Protein AF-A0A1Z8UE46-F1 (afdb_monomer)

Radius of gyration: 21.64 Å; Cα contacts (8 Å, |Δi|>4): 227; chains: 1; bounding box: 57×53×64 Å

pLDDT: mean 81.09, std 15.65, range [42.06, 96.75]

Secondary structure (DSSP, 8-state):
-----TTSGGGGS--------PPPGGGGBTPEEEE--SSS-EEEEEEE---TT---EEEEEEEEETTEEEEEEEEEE-EEEETTEEEEEE--TTS--EEEEEEEPTTS-EEEEETTEEE-EEE-

Sequence (124 aa):
MNKLPMNIIFFLLSICCYAGDRPTIKSLVGKRIWIEDAFAGQSFTLLKVGSNGNEEFKVLWKRHGSGVPEIRTQKFKVRLDSKYQYRFILDHPEEKKGEFMVSIFNGDKIKVYLNGVRIYADGN

Structure (mmCIF, N/CA/C/O backbone):
data_AF-A0A1Z8UE46-F1
#
_entry.id   AF-A0A1Z8UE46-F1
#
loop_
_atom_site.group_PDB
_atom_site.id
_atom_site.type_symbol
_atom_site.label_atom_id
_atom_site.label_alt_id
_atom_site.label_comp_id
_atom_site.label_asym_id
_atom_site.label_entity_id
_atom_site.label_seq_id
_atom_site.pdbx_PDB_ins_code
_atom_site.Cartn_x
_atom_site.Cartn_y
_atom_site.Cartn_z
_atom_site.occupancy
_atom_site.B_iso_or_equiv
_atom_site.auth_seq_id
_atom_site.auth_comp_id
_atom_site.auth_asym_id
_atom_site.auth_atom_id
_atom_site.pdbx_PDB_model_num
ATOM 1 N N . MET A 1 1 ? -35.318 -33.641 48.299 1.00 42.06 1 MET A N 1
ATOM 2 C CA . MET A 1 1 ? -35.328 -33.135 46.906 1.00 42.06 1 MET A CA 1
ATOM 3 C C . MET A 1 1 ? -34.672 -31.766 46.905 1.00 42.06 1 MET A C 1
ATOM 5 O O . MET A 1 1 ? -35.289 -30.795 47.329 1.00 42.06 1 MET A O 1
ATOM 9 N N . ASN A 1 2 ? -33.396 -31.713 46.53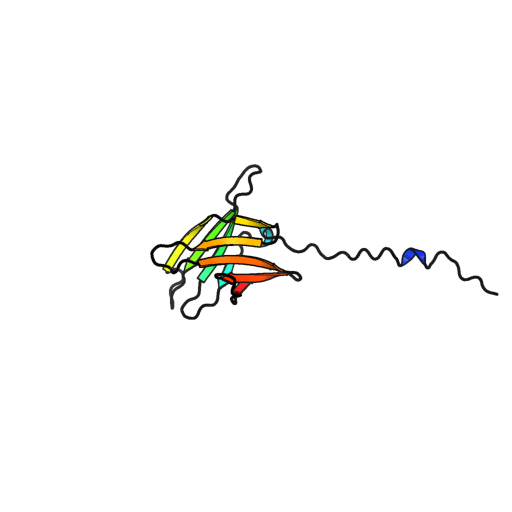0 1.00 45.56 2 ASN A N 1
ATOM 10 C CA . ASN A 1 2 ? -32.578 -30.507 46.636 1.00 45.56 2 ASN A CA 1
ATOM 11 C C . ASN A 1 2 ? -32.875 -29.613 45.429 1.00 45.56 2 ASN A C 1
ATOM 13 O O . ASN A 1 2 ? -32.550 -29.969 44.299 1.00 45.56 2 ASN A O 1
ATOM 17 N N . LYS A 1 3 ? -33.547 -28.481 45.661 1.00 54.25 3 LYS A N 1
ATOM 18 C CA . LYS A 1 3 ? -33.786 -27.470 44.628 1.00 54.25 3 LYS A CA 1
ATOM 19 C C . LYS A 1 3 ? -32.457 -26.762 44.356 1.00 54.25 3 LYS A C 1
ATOM 21 O O . LYS A 1 3 ? -31.985 -26.005 45.197 1.00 54.25 3 LYS A O 1
ATOM 26 N N . LEU A 1 4 ? -31.840 -27.050 43.212 1.00 57.16 4 LEU A N 1
ATOM 27 C CA . LEU A 1 4 ? -30.700 -26.281 42.710 1.00 57.16 4 LEU A CA 1
ATOM 28 C C . LEU A 1 4 ? -31.119 -24.805 42.568 1.00 57.16 4 LEU A C 1
ATOM 30 O O . LEU A 1 4 ? -32.190 -24.538 42.015 1.00 57.16 4 LEU A O 1
ATOM 34 N N . PRO A 1 5 ? -30.328 -23.841 43.068 1.00 55.16 5 PRO A N 1
ATOM 35 C CA . PRO A 1 5 ? -30.692 -22.436 42.994 1.00 55.16 5 PRO A CA 1
ATOM 36 C C . PRO A 1 5 ? -30.640 -21.955 41.539 1.00 55.16 5 PRO A C 1
ATOM 38 O O . PRO A 1 5 ? -29.582 -21.886 40.914 1.00 55.16 5 PRO A O 1
ATOM 41 N N . MET A 1 6 ? -31.809 -21.565 41.032 1.00 52.97 6 MET A N 1
ATOM 42 C CA . MET A 1 6 ? -32.100 -21.033 39.691 1.00 52.97 6 MET A CA 1
ATOM 43 C C . MET A 1 6 ? -31.361 -19.719 39.343 1.00 52.97 6 MET A C 1
ATOM 45 O O . MET A 1 6 ? -31.596 -19.139 38.290 1.00 52.97 6 MET A O 1
ATOM 49 N N . ASN A 1 7 ? -30.443 -19.258 40.197 1.00 52.19 7 ASN A N 1
ATOM 50 C CA . ASN A 1 7 ? -29.687 -18.014 40.026 1.00 52.19 7 ASN A CA 1
ATOM 51 C C . ASN A 1 7 ? -28.306 -18.201 39.379 1.00 52.19 7 ASN A C 1
ATOM 53 O O . ASN A 1 7 ? -27.677 -17.214 39.015 1.00 52.19 7 ASN A O 1
ATOM 57 N N . ILE A 1 8 ? -27.824 -19.436 39.203 1.00 53.56 8 ILE A N 1
ATOM 58 C CA . ILE A 1 8 ? -26.493 -19.683 38.611 1.00 53.56 8 ILE A CA 1
ATOM 59 C C . ILE A 1 8 ? -26.544 -19.741 37.072 1.00 53.56 8 ILE A C 1
ATOM 61 O O . ILE A 1 8 ? -25.546 -19.484 36.407 1.00 53.56 8 ILE A O 1
ATOM 65 N N . ILE A 1 9 ? -27.713 -20.003 36.479 1.00 52.28 9 ILE A N 1
ATOM 66 C CA . ILE A 1 9 ? -27.837 -20.211 35.025 1.00 52.28 9 ILE A CA 1
ATOM 67 C C . ILE A 1 9 ? -27.811 -18.885 34.238 1.00 52.28 9 ILE A C 1
ATOM 69 O O . ILE A 1 9 ? -27.398 -18.869 33.083 1.00 52.28 9 ILE A O 1
ATOM 73 N N . PHE A 1 10 ? -28.157 -17.753 34.860 1.00 50.78 10 PHE A N 1
ATOM 74 C CA . PHE A 1 10 ? -28.178 -16.455 34.169 1.00 50.78 10 PHE A CA 1
ATOM 75 C C . PHE A 1 10 ? -26.827 -15.724 34.120 1.00 50.78 10 PHE A C 1
ATOM 77 O O . PHE A 1 10 ? -26.684 -14.779 33.350 1.00 50.78 10 PHE A O 1
ATOM 84 N N . PHE A 1 11 ? -25.817 -16.166 34.877 1.00 49.38 11 PHE A N 1
ATOM 85 C CA . PHE A 1 11 ? -24.502 -15.507 34.901 1.00 49.38 11 PHE A CA 1
ATOM 86 C C . PHE A 1 11 ? -23.562 -15.954 33.765 1.00 49.38 11 PHE A C 1
ATOM 88 O O . PHE A 1 11 ? -22.512 -15.355 33.556 1.00 49.38 11 PHE A O 1
ATOM 95 N N . LEU A 1 12 ? -23.935 -16.995 33.010 1.00 50.00 12 LEU A N 1
ATOM 96 C CA . LEU A 1 12 ? -23.103 -17.589 31.953 1.00 50.00 12 LEU A CA 1
ATOM 97 C C . LEU A 1 12 ? -23.413 -17.072 30.536 1.00 50.00 12 LEU A C 1
ATOM 99 O O . LEU A 1 12 ? -22.681 -17.390 29.603 1.00 50.00 12 LEU A O 1
ATOM 103 N N . LEU A 1 13 ? -24.460 -16.260 30.353 1.00 48.28 13 LEU A N 1
ATOM 104 C CA . LEU A 1 13 ? -24.901 -15.785 29.030 1.00 48.28 13 LEU A CA 1
ATOM 105 C C . LEU A 1 13 ? -24.357 -14.406 28.627 1.00 48.28 13 LEU A C 1
ATOM 107 O O . LEU A 1 13 ? -24.576 -13.975 27.499 1.00 48.28 13 LEU A O 1
ATOM 111 N N . SER A 1 14 ? -23.610 -13.730 29.500 1.00 48.69 14 SER A N 1
ATOM 112 C CA . SER A 1 14 ? -22.969 -12.445 29.198 1.00 48.69 14 SER A CA 1
ATOM 113 C C . SER A 1 14 ? -21.464 -12.578 28.981 1.00 48.69 14 SER A C 1
ATOM 115 O O . SER A 1 14 ? -20.708 -11.656 29.295 1.00 48.69 14 SER A O 1
ATOM 117 N N . ILE A 1 15 ? -21.004 -13.709 28.434 1.00 53.34 15 ILE A N 1
ATOM 118 C CA . ILE A 1 15 ? -19.720 -13.719 27.733 1.00 53.34 15 ILE A CA 1
ATOM 119 C C . ILE A 1 15 ? -19.951 -12.858 26.494 1.00 53.34 15 ILE A C 1
ATOM 121 O O . ILE A 1 15 ? -20.308 -13.343 25.423 1.00 53.34 15 ILE A O 1
ATOM 125 N N . CYS A 1 16 ? -19.819 -11.543 26.673 1.00 49.75 16 CYS A N 1
ATOM 126 C CA . CYS A 1 16 ? -19.557 -10.624 25.592 1.00 49.75 16 CYS A CA 1
ATOM 127 C C . CYS A 1 16 ? -18.366 -11.221 24.861 1.00 49.75 16 CYS A C 1
ATOM 129 O O . CYS A 1 16 ? -17.236 -11.164 25.349 1.00 49.75 16 CYS A O 1
ATOM 131 N N . CYS A 1 17 ? -18.636 -11.849 23.721 1.00 48.50 17 CYS A N 1
ATOM 132 C CA . CYS A 1 17 ? -17.646 -12.133 22.709 1.00 48.50 17 CYS A CA 1
ATOM 133 C C . CYS A 1 17 ? -17.081 -10.773 22.294 1.00 48.50 17 CYS A C 1
ATOM 135 O O . CYS A 1 17 ? -17.535 -10.169 21.325 1.00 48.50 17 CYS A O 1
ATOM 137 N N . TYR A 1 18 ? -16.145 -10.254 23.088 1.00 50.47 18 TYR A N 1
ATOM 138 C CA . TYR A 1 18 ? -15.308 -9.125 22.748 1.00 50.47 18 TYR A CA 1
ATOM 139 C C . TYR A 1 18 ? -14.448 -9.634 21.598 1.00 50.47 18 TYR A C 1
ATOM 141 O O . TYR A 1 18 ? -13.363 -10.182 21.784 1.00 50.47 18 TYR A O 1
ATOM 149 N N . ALA A 1 19 ? -14.998 -9.555 20.388 1.00 56.03 19 ALA A N 1
ATOM 150 C CA . ALA A 1 19 ? -14.204 -9.605 19.184 1.00 56.03 19 ALA A CA 1
ATOM 151 C C . ALA A 1 19 ? -13.232 -8.436 19.330 1.00 56.03 19 ALA A C 1
ATOM 153 O O . ALA A 1 19 ? -13.651 -7.287 19.209 1.00 56.03 19 ALA A O 1
ATOM 154 N N . GLY A 1 20 ? -11.988 -8.732 19.720 1.00 61.94 20 GLY A N 1
ATOM 155 C CA . GLY A 1 20 ? -10.962 -7.716 19.924 1.00 61.94 20 GLY A CA 1
ATOM 156 C C . GLY A 1 20 ? -10.966 -6.745 18.749 1.00 61.94 20 GLY A C 1
ATOM 157 O O . GLY A 1 20 ? -11.124 -7.174 17.600 1.00 61.94 20 GLY A O 1
ATOM 158 N N . ASP A 1 21 ? -10.883 -5.448 19.046 1.00 70.69 21 ASP A N 1
ATOM 159 C CA . ASP A 1 21 ? -11.032 -4.397 18.043 1.00 70.69 21 ASP A CA 1
ATOM 160 C C . ASP A 1 21 ? -10.067 -4.636 16.878 1.00 70.69 21 ASP A C 1
ATOM 162 O O . ASP A 1 21 ? -8.854 -4.467 17.000 1.00 70.69 21 ASP A O 1
ATOM 166 N N . ARG A 1 22 ? -10.610 -5.048 15.725 1.00 77.44 22 ARG A N 1
ATOM 167 C CA . ARG A 1 22 ? -9.816 -5.257 14.511 1.00 77.44 22 ARG A CA 1
ATOM 168 C C . ARG A 1 22 ? -9.162 -3.931 14.120 1.00 77.44 22 ARG A C 1
ATOM 170 O O . ARG A 1 22 ? -9.894 -2.950 13.920 1.00 77.44 22 ARG A O 1
ATOM 177 N N . PRO A 1 23 ? -7.835 -3.893 13.912 1.00 86.25 23 PRO A N 1
ATOM 178 C CA . PRO A 1 23 ? -7.155 -2.684 13.498 1.00 86.25 23 PRO A CA 1
ATOM 179 C C . PRO A 1 23 ? -7.732 -2.168 12.183 1.00 86.25 23 PRO A C 1
ATOM 181 O O . PRO A 1 23 ? -8.061 -2.911 11.256 1.00 86.25 23 PRO A O 1
ATOM 184 N N . THR A 1 24 ? -7.879 -0.851 12.116 1.00 91.00 24 THR A N 1
ATOM 185 C CA . THR A 1 24 ? -8.320 -0.147 10.909 1.00 91.00 24 THR A CA 1
ATOM 186 C C . THR A 1 24 ? -7.113 0.275 10.086 1.00 91.00 24 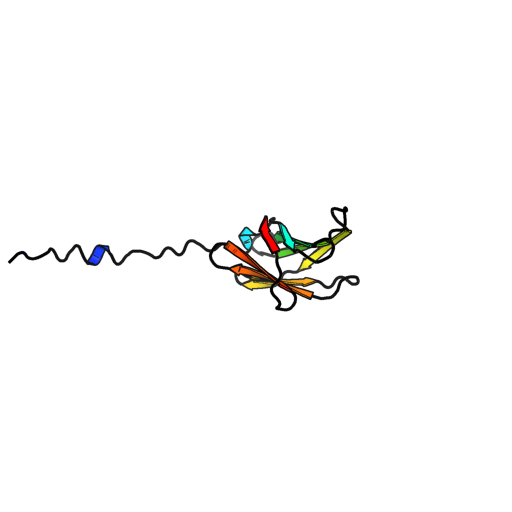THR A C 1
ATOM 188 O O . THR A 1 24 ? -5.980 0.256 10.569 1.00 91.00 24 THR A O 1
ATOM 191 N N . ILE A 1 25 ? -7.337 0.723 8.851 1.00 91.06 25 ILE A N 1
ATOM 192 C CA . ILE A 1 25 ? -6.266 1.235 7.975 1.00 91.06 25 ILE A CA 1
ATOM 193 C C . ILE A 1 25 ? -5.453 2.365 8.619 1.00 91.06 25 ILE A C 1
ATOM 195 O O . ILE A 1 25 ? -4.298 2.566 8.265 1.00 91.06 25 ILE A O 1
ATOM 199 N N . LYS A 1 26 ? -6.020 3.068 9.611 1.00 90.19 26 LYS A N 1
ATOM 200 C CA . LYS A 1 26 ? -5.316 4.108 10.372 1.00 90.19 26 LYS A CA 1
ATOM 201 C C . LYS A 1 26 ? -4.105 3.554 11.123 1.00 90.19 26 LYS A C 1
ATOM 203 O O . LYS A 1 26 ? -3.114 4.257 11.258 1.00 90.19 26 LYS A O 1
ATOM 208 N N . SER A 1 27 ? -4.157 2.291 11.545 1.00 89.56 27 SER A N 1
ATOM 209 C CA . SER A 1 27 ? -3.024 1.599 12.174 1.00 89.56 27 SER A CA 1
ATOM 210 C C . SER A 1 27 ? -1.854 1.337 11.215 1.00 89.56 27 SER A C 1
ATOM 212 O O . SER A 1 27 ? -0.753 1.042 11.671 1.00 89.56 27 SER A O 1
ATOM 214 N N . LEU A 1 28 ? -2.080 1.445 9.898 1.00 90.94 28 LEU A N 1
ATOM 215 C CA . LEU A 1 28 ? -1.052 1.297 8.864 1.00 90.94 28 LEU A CA 1
ATOM 216 C C . LEU A 1 28 ? -0.390 2.626 8.493 1.00 90.94 28 LEU A C 1
ATOM 218 O O . LEU A 1 28 ? 0.553 2.637 7.704 1.00 90.94 28 LEU A O 1
ATOM 222 N N . VAL A 1 29 ? -0.875 3.755 9.019 1.00 92.94 29 VAL A N 1
ATOM 223 C CA . VAL A 1 29 ? -0.290 5.064 8.717 1.00 92.94 29 VAL A CA 1
ATOM 224 C C . VAL A 1 29 ? 1.154 5.093 9.212 1.00 92.94 29 VAL A C 1
ATOM 226 O O . VAL A 1 29 ? 1.432 4.779 10.365 1.00 92.94 29 VAL A O 1
ATOM 229 N N . GLY A 1 30 ? 2.076 5.454 8.320 1.00 93.12 30 GLY A N 1
ATOM 230 C CA . GLY A 1 30 ? 3.513 5.473 8.592 1.00 93.12 30 GLY A CA 1
ATOM 231 C C . GLY A 1 30 ? 4.199 4.103 8.544 1.00 93.12 30 GLY A C 1
ATOM 232 O O . GLY A 1 30 ? 5.424 4.068 8.451 1.00 93.12 30 GLY A O 1
ATOM 233 N N . LYS A 1 31 ? 3.452 2.990 8.530 1.00 92.31 31 LYS A N 1
ATOM 234 C CA . LYS A 1 31 ? 4.026 1.645 8.385 1.00 92.31 31 LYS A CA 1
ATOM 235 C C . LYS A 1 31 ? 4.436 1.378 6.943 1.00 92.31 31 LYS A C 1
ATOM 237 O O . LYS A 1 31 ? 3.787 1.845 6.000 1.00 92.31 31 LYS A O 1
ATOM 242 N N . ARG A 1 32 ? 5.524 0.630 6.761 1.00 92.31 32 ARG A N 1
ATOM 243 C CA . ARG A 1 32 ? 6.019 0.263 5.434 1.00 92.31 32 ARG A CA 1
ATOM 244 C C . ARG A 1 32 ? 5.545 -1.142 5.105 1.00 92.31 32 ARG A C 1
ATOM 246 O O . ARG A 1 32 ? 5.884 -2.095 5.790 1.00 92.31 32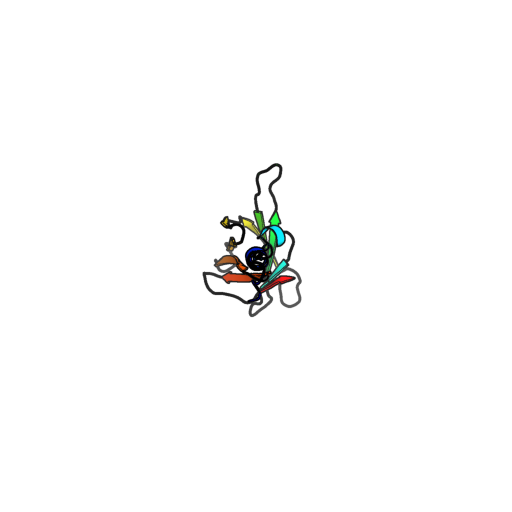 ARG A O 1
ATOM 253 N N . ILE A 1 33 ? 4.800 -1.257 4.016 1.00 91.19 33 ILE A N 1
ATOM 254 C CA . ILE A 1 33 ? 4.395 -2.546 3.468 1.00 91.19 33 ILE A CA 1
ATOM 255 C C . ILE A 1 33 ? 5.348 -2.857 2.321 1.00 91.19 33 ILE A C 1
ATOM 257 O O . ILE A 1 33 ? 5.412 -2.106 1.345 1.00 91.19 33 ILE A O 1
ATOM 261 N N . TRP A 1 34 ? 6.120 -3.928 2.474 1.00 90.50 34 TRP A N 1
ATOM 262 C CA . TRP A 1 34 ? 7.026 -4.442 1.460 1.00 90.50 34 TRP A CA 1
ATOM 263 C C . TRP A 1 34 ? 6.288 -5.435 0.576 1.00 90.50 34 TRP A C 1
ATOM 265 O O . TRP A 1 34 ? 5.570 -6.295 1.070 1.00 90.50 34 TRP A O 1
ATOM 275 N N . ILE A 1 35 ? 6.460 -5.321 -0.731 1.00 87.94 35 ILE A N 1
ATOM 276 C CA . ILE A 1 35 ? 5.952 -6.267 -1.713 1.00 87.94 35 ILE A CA 1
ATOM 277 C C . ILE A 1 35 ? 7.147 -6.996 -2.291 1.00 87.94 35 ILE A C 1
ATOM 279 O O . ILE A 1 35 ? 8.037 -6.392 -2.900 1.00 87.94 35 ILE A O 1
ATOM 283 N N . GLU A 1 36 ? 7.130 -8.307 -2.114 1.00 77.88 36 GLU A N 1
ATOM 284 C CA . GLU A 1 36 ? 8.090 -9.187 -2.750 1.00 77.88 36 GLU A CA 1
ATOM 285 C C . GLU A 1 36 ? 7.712 -9.323 -4.225 1.00 77.88 36 GLU A C 1
ATOM 287 O O . GLU A 1 36 ? 6.631 -9.802 -4.577 1.00 77.88 36 GLU A O 1
ATOM 292 N N . ASP A 1 37 ? 8.600 -8.864 -5.101 1.00 74.06 37 ASP A N 1
ATOM 293 C CA . ASP A 1 37 ? 8.523 -9.123 -6.532 1.00 74.06 37 ASP A CA 1
ATOM 294 C C . ASP A 1 37 ? 9.827 -9.732 -7.036 1.00 74.06 37 ASP A C 1
ATOM 296 O O . ASP A 1 37 ? 10.844 -9.729 -6.347 1.00 74.06 37 ASP A O 1
ATOM 300 N N . ALA A 1 38 ? 9.780 -10.281 -8.248 1.00 66.88 38 ALA A N 1
ATOM 301 C CA . ALA A 1 38 ? 10.837 -11.118 -8.803 1.00 66.88 38 ALA A CA 1
ATOM 302 C C . ALA A 1 38 ? 12.182 -10.407 -9.066 1.00 66.88 38 ALA A C 1
ATOM 304 O O . ALA A 1 38 ? 13.100 -11.063 -9.549 1.00 66.88 38 ALA A O 1
ATOM 305 N N . PHE A 1 39 ? 12.316 -9.098 -8.816 1.00 65.81 39 PHE A N 1
ATOM 306 C CA . PHE A 1 39 ? 13.520 -8.355 -9.202 1.00 65.81 39 PHE A CA 1
ATOM 307 C C . PHE A 1 39 ? 14.182 -7.598 -8.052 1.00 65.81 39 PHE A C 1
ATOM 309 O O . PHE A 1 39 ? 15.330 -7.868 -7.719 1.00 65.81 39 PHE A O 1
ATOM 316 N N . ALA A 1 40 ? 13.489 -6.627 -7.461 1.00 69.06 40 ALA A N 1
ATOM 317 C CA . ALA A 1 40 ? 14.107 -5.724 -6.489 1.00 69.06 40 ALA A CA 1
ATOM 318 C C . ALA A 1 40 ? 13.162 -5.306 -5.359 1.00 69.06 40 ALA A C 1
ATOM 320 O O . ALA A 1 40 ? 13.588 -4.645 -4.415 1.00 69.06 40 ALA A O 1
ATOM 321 N N . GLY A 1 41 ? 11.895 -5.716 -5.435 1.00 84.81 41 GLY A N 1
ATOM 322 C CA . GLY A 1 41 ? 10.867 -5.338 -4.485 1.00 84.81 41 GLY A CA 1
ATOM 323 C C . GLY A 1 41 ? 10.330 -3.931 -4.726 1.00 84.81 41 GLY A C 1
ATOM 324 O O . GLY A 1 41 ? 10.902 -3.070 -5.409 1.00 84.81 41 GLY A O 1
ATOM 325 N N . GLN A 1 42 ? 9.171 -3.690 -4.149 1.00 89.62 42 GLN A N 1
ATOM 326 C CA . GLN A 1 42 ? 8.539 -2.382 -4.101 1.00 89.62 42 GLN A CA 1
ATOM 327 C C . GLN A 1 42 ? 7.942 -2.217 -2.715 1.00 89.62 42 GLN A C 1
ATOM 329 O O . GLN A 1 42 ? 7.578 -3.195 -2.068 1.00 89.62 42 GLN A O 1
ATOM 334 N N . SER A 1 43 ? 7.833 -0.989 -2.240 1.00 91.94 43 SER A N 1
ATOM 335 C CA . SER A 1 43 ? 7.171 -0.736 -0.971 1.00 91.94 43 SER A CA 1
ATOM 336 C C . SER A 1 43 ? 6.189 0.398 -1.088 1.00 91.94 43 SER A C 1
ATOM 338 O O . SER A 1 43 ? 6.270 1.244 -1.980 1.00 91.94 43 SER A O 1
ATOM 340 N N . PHE A 1 44 ? 5.241 0.418 -0.167 1.00 93.62 44 PHE A N 1
ATOM 341 C CA . PHE A 1 44 ? 4.407 1.580 0.012 1.00 93.62 44 PHE A CA 1
ATOM 342 C C . PHE A 1 44 ? 4.140 1.878 1.478 1.00 93.62 44 PHE A C 1
ATOM 344 O O . PHE A 1 44 ? 4.123 0.999 2.339 1.00 93.62 44 PHE A O 1
ATOM 351 N N . THR A 1 45 ? 3.901 3.154 1.743 1.00 95.25 45 THR A N 1
ATOM 352 C CA . THR A 1 45 ? 3.574 3.678 3.064 1.00 95.25 45 THR A CA 1
ATOM 353 C C . THR A 1 45 ? 2.325 4.534 2.955 1.00 95.25 45 THR A C 1
ATOM 355 O O . THR A 1 45 ? 2.259 5.454 2.134 1.00 95.25 45 THR A O 1
ATOM 358 N N . LEU A 1 46 ? 1.329 4.234 3.788 1.00 95.44 46 LEU A N 1
ATOM 359 C CA . LEU A 1 46 ? 0.126 5.048 3.897 1.00 95.44 46 LEU A CA 1
ATOM 360 C C . LEU A 1 46 ? 0.451 6.320 4.689 1.00 95.44 46 LEU A C 1
ATOM 362 O O . LEU A 1 46 ? 0.965 6.261 5.803 1.00 95.44 46 LEU A O 1
ATOM 366 N N . LEU A 1 47 ? 0.136 7.474 4.118 1.00 95.25 47 LEU A N 1
ATOM 367 C CA . LEU A 1 47 ? 0.351 8.790 4.704 1.00 95.25 47 LEU A CA 1
ATOM 368 C C . LEU A 1 47 ? -0.997 9.453 4.969 1.00 95.25 47 LEU A C 1
ATOM 370 O O . LEU A 1 47 ? -1.858 9.484 4.089 1.00 95.25 47 LEU A O 1
ATOM 374 N N . LYS A 1 48 ? -1.156 10.037 6.156 1.00 92.50 48 LYS A N 1
ATOM 375 C CA . LYS A 1 48 ? -2.248 10.968 6.450 1.00 92.50 48 LYS A CA 1
ATOM 376 C C . LYS A 1 48 ? -1.801 12.373 6.047 1.00 92.50 48 LYS A C 1
ATOM 378 O O . LYS A 1 48 ? -0.735 12.812 6.466 1.00 92.50 48 LYS A O 1
ATOM 383 N N . VAL A 1 49 ? -2.580 13.044 5.202 1.00 89.06 49 VAL A N 1
ATOM 384 C CA . VAL A 1 49 ? -2.223 14.344 4.600 1.00 89.06 49 VAL A CA 1
ATOM 385 C C . VAL A 1 49 ? -3.170 15.457 5.041 1.00 89.06 49 VAL A C 1
ATOM 387 O O . VAL A 1 49 ? -2.760 16.610 5.099 1.00 89.06 49 VAL A O 1
ATOM 390 N N . GLY A 1 50 ? -4.417 15.125 5.372 1.00 79.81 50 GLY A N 1
ATOM 391 C CA . GLY A 1 50 ? -5.399 16.121 5.784 1.00 79.81 50 GLY A CA 1
ATOM 392 C C . GLY A 1 50 ? -5.269 16.571 7.245 1.00 79.81 50 GLY A C 1
ATOM 393 O O . GLY A 1 50 ? -4.922 15.785 8.134 1.00 79.81 50 GLY A O 1
ATOM 394 N N . SER A 1 51 ? -5.600 17.842 7.473 1.00 72.62 51 SER A N 1
ATOM 395 C CA . SER A 1 51 ? -5.664 18.515 8.779 1.00 72.62 51 SER A CA 1
ATOM 396 C C . SER A 1 51 ? -7.119 18.875 9.110 1.00 72.62 51 SER A C 1
ATOM 398 O O . SER A 1 51 ? -7.945 19.005 8.210 1.00 72.62 51 SER A O 1
ATOM 400 N N . ASN A 1 52 ? -7.436 19.089 10.391 1.00 63.97 52 ASN A N 1
ATOM 401 C CA . ASN A 1 52 ? -8.708 19.686 10.838 1.00 63.97 52 ASN A CA 1
ATOM 402 C C . ASN A 1 52 ? -9.984 18.963 10.349 1.00 63.97 52 AS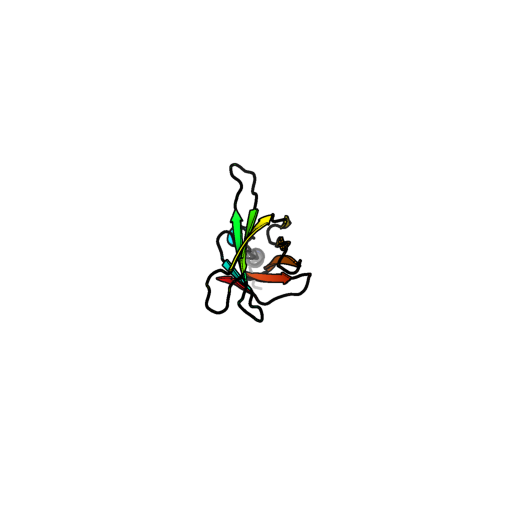N A C 1
ATOM 404 O O . ASN A 1 52 ? -10.874 19.571 9.765 1.00 63.97 52 ASN A O 1
ATOM 408 N N . GLY A 1 53 ? -10.085 17.654 10.601 1.00 65.38 53 GLY A N 1
ATOM 409 C CA . GLY A 1 53 ? -11.326 16.882 10.413 1.00 65.38 53 GLY A CA 1
ATOM 410 C C . GLY A 1 53 ? -11.527 16.259 9.027 1.00 65.38 53 GLY A C 1
ATOM 411 O O . GLY A 1 53 ? -12.261 15.281 8.922 1.00 65.38 53 GLY A O 1
ATOM 412 N N . ASN A 1 54 ? -10.816 16.722 7.993 1.00 73.75 54 ASN A N 1
ATOM 413 C CA . ASN A 1 54 ? -10.803 16.064 6.684 1.00 73.75 54 ASN A CA 1
ATOM 414 C C . ASN A 1 54 ? -9.666 15.040 6.617 1.00 73.75 54 ASN A C 1
ATOM 416 O O . ASN A 1 54 ? -8.501 15.391 6.444 1.00 73.75 54 ASN A O 1
ATOM 420 N N . GLU A 1 55 ? -9.987 13.756 6.772 1.00 80.19 55 GLU A N 1
ATOM 421 C CA . GLU A 1 55 ? -9.002 12.676 6.662 1.00 80.19 55 GLU A CA 1
ATOM 422 C C . GLU A 1 55 ? -8.698 12.351 5.195 1.00 80.19 55 GLU A C 1
ATOM 424 O O . GLU A 1 55 ? -9.299 11.466 4.594 1.00 80.19 55 GLU A O 1
ATOM 429 N N . GLU A 1 56 ? -7.732 13.062 4.614 1.00 90.56 56 GLU A N 1
ATOM 430 C CA . GLU A 1 56 ? -7.159 12.696 3.317 1.00 90.56 56 GLU A CA 1
ATOM 431 C C . GLU A 1 56 ? -5.954 11.768 3.509 1.00 90.56 56 GLU A C 1
ATOM 433 O O . GLU A 1 56 ? -5.069 12.038 4.331 1.00 90.56 56 GLU A O 1
ATOM 438 N N . PHE A 1 57 ? -5.896 10.699 2.714 1.00 93.25 57 PHE A N 1
ATOM 439 C CA . PHE A 1 57 ? -4.774 9.767 2.687 1.00 93.25 57 PHE A CA 1
ATOM 440 C C . PHE A 1 57 ? -4.084 9.765 1.322 1.00 93.25 57 PHE A C 1
ATOM 442 O O . PHE A 1 57 ? -4.720 9.879 0.272 1.00 93.25 57 PHE A O 1
ATOM 449 N N . LYS A 1 58 ? -2.764 9.584 1.341 1.00 96.12 58 LYS A N 1
ATOM 450 C CA . LYS A 1 58 ? -1.946 9.321 0.152 1.00 96.12 58 LYS A CA 1
ATOM 451 C C . LYS A 1 58 ? -1.077 8.101 0.395 1.00 96.12 58 LYS A C 1
ATOM 453 O O . LYS A 1 58 ? -0.762 7.778 1.534 1.00 96.12 58 LYS A O 1
ATOM 458 N N . VAL A 1 59 ? -0.664 7.443 -0.673 1.00 96.50 59 VAL A N 1
ATOM 459 C CA . VAL A 1 59 ? 0.337 6.380 -0.611 1.00 96.50 59 VAL A CA 1
ATOM 460 C C . VAL A 1 59 ? 1.640 6.919 -1.163 1.00 96.50 59 VAL A C 1
ATOM 462 O O . VAL A 1 59 ? 1.659 7.452 -2.266 1.00 96.50 59 VAL A O 1
ATOM 465 N N . LEU A 1 60 ? 2.720 6.785 -0.399 1.00 96.06 60 LEU A N 1
ATOM 466 C CA . LEU A 1 60 ? 4.078 6.917 -0.909 1.00 96.06 60 LEU A CA 1
ATOM 467 C C . LEU A 1 60 ? 4.521 5.545 -1.398 1.00 96.06 60 LEU A C 1
ATOM 469 O O . LEU A 1 60 ? 4.720 4.659 -0.576 1.00 96.06 60 LEU A O 1
ATOM 473 N N . TRP A 1 61 ? 4.649 5.372 -2.704 1.00 94.25 61 TRP A N 1
ATOM 474 C CA . TRP A 1 61 ? 5.174 4.157 -3.317 1.00 94.25 61 TRP A CA 1
ATOM 475 C C . TRP A 1 61 ? 6.641 4.357 -3.671 1.00 94.25 61 TRP A C 1
ATOM 477 O O . TRP A 1 61 ? 7.024 5.442 -4.118 1.00 94.25 61 TRP A O 1
ATOM 487 N N . LYS A 1 62 ? 7.438 3.307 -3.481 1.00 92.38 62 LYS A N 1
ATOM 488 C CA . LYS A 1 62 ? 8.857 3.271 -3.809 1.00 92.38 62 LYS A CA 1
ATOM 489 C C . LYS A 1 62 ? 9.198 2.018 -4.603 1.00 92.38 62 LYS A C 1
ATOM 491 O O . LYS A 1 62 ? 8.833 0.911 -4.203 1.00 92.38 62 LYS A O 1
ATOM 496 N N . ARG A 1 63 ? 9.955 2.193 -5.686 1.00 90.06 63 ARG A N 1
ATOM 497 C CA . ARG A 1 63 ? 10.617 1.100 -6.405 1.00 90.06 63 ARG A CA 1
ATOM 498 C C . ARG A 1 63 ? 12.036 0.967 -5.888 1.00 90.06 63 ARG A C 1
ATOM 500 O O . ARG A 1 63 ? 12.774 1.953 -5.844 1.00 90.06 63 ARG A O 1
ATOM 507 N N . HIS A 1 64 ? 12.419 -0.248 -5.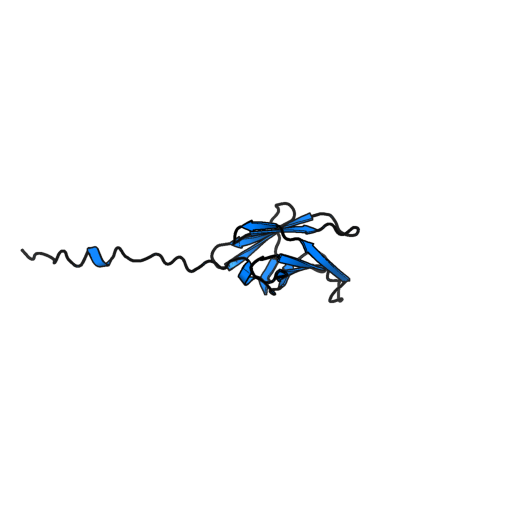538 1.00 89.00 64 HIS A N 1
ATOM 508 C CA . HIS A 1 64 ? 13.769 -0.559 -5.094 1.00 89.00 64 HIS A CA 1
ATOM 509 C C . HIS A 1 64 ? 14.572 -1.167 -6.243 1.00 89.00 64 HIS A C 1
ATOM 511 O O . HIS A 1 64 ? 14.007 -1.572 -7.260 1.00 89.00 64 HIS A O 1
ATOM 517 N N . GLY A 1 65 ? 15.895 -1.160 -6.102 1.00 81.50 65 GLY A N 1
ATOM 518 C CA . GLY A 1 65 ? 16.837 -1.699 -7.077 1.00 81.50 65 GLY A CA 1
ATOM 519 C C . GLY A 1 65 ? 17.702 -2.795 -6.492 1.00 81.50 65 GLY A C 1
ATOM 520 O O . GLY A 1 65 ? 17.878 -2.858 -5.278 1.00 81.50 65 GLY A O 1
ATOM 521 N N . SER A 1 66 ? 18.307 -3.613 -7.352 1.00 73.75 66 SER A N 1
ATOM 522 C CA . SER A 1 66 ? 19.349 -4.554 -6.931 1.00 73.75 66 SER A CA 1
ATOM 523 C C . SER A 1 66 ? 20.535 -3.779 -6.342 1.00 73.75 66 SER A C 1
ATOM 525 O O . SER A 1 66 ? 21.344 -3.221 -7.079 1.00 73.75 66 SER A O 1
ATOM 527 N N . GLY A 1 67 ? 20.605 -3.699 -5.010 1.00 71.75 67 GLY A N 1
ATOM 528 C CA . GLY A 1 67 ? 21.643 -2.968 -4.274 1.00 71.75 67 GLY A CA 1
ATOM 529 C C . GLY A 1 67 ? 21.410 -1.460 -4.110 1.00 71.75 67 GLY A C 1
ATOM 530 O O . GLY A 1 67 ? 22.256 -0.791 -3.523 1.00 71.75 67 GLY A O 1
ATOM 531 N N . VAL A 1 68 ? 20.278 -0.915 -4.580 1.00 74.31 68 VAL A N 1
ATOM 532 C CA . VAL A 1 68 ? 19.950 0.517 -4.446 1.00 74.31 68 VAL A CA 1
ATOM 533 C C . VAL A 1 68 ? 18.690 0.684 -3.595 1.00 74.31 68 VAL A C 1
ATOM 535 O O . VAL A 1 68 ? 17.648 0.112 -3.933 1.00 74.31 68 VAL A O 1
ATOM 538 N N . PRO A 1 69 ? 18.740 1.489 -2.515 1.00 74.69 69 PRO A N 1
ATOM 539 C CA . PRO A 1 69 ? 17.625 1.617 -1.583 1.00 74.69 69 PRO A CA 1
ATOM 540 C C . PRO A 1 69 ? 16.392 2.279 -2.201 1.00 74.69 69 PRO A C 1
ATOM 542 O O . PRO A 1 69 ? 15.297 2.072 -1.693 1.00 74.69 69 PRO A O 1
ATOM 545 N N . GLU A 1 70 ? 16.530 3.056 -3.275 1.00 84.94 70 GLU A N 1
ATOM 546 C CA . GLU A 1 70 ? 15.416 3.724 -3.945 1.00 84.94 70 GLU A CA 1
ATOM 547 C C . GLU A 1 70 ? 15.800 4.065 -5.388 1.00 84.94 70 GLU A C 1
ATOM 549 O O . GLU A 1 70 ? 16.727 4.836 -5.616 1.00 84.94 70 GLU A O 1
ATOM 554 N N . ILE A 1 71 ? 15.098 3.483 -6.361 1.00 85.88 71 ILE A N 1
ATOM 555 C CA . ILE A 1 71 ? 15.203 3.888 -7.771 1.00 85.88 71 ILE A CA 1
ATOM 556 C C . ILE A 1 71 ? 14.143 4.948 -8.074 1.00 85.88 71 ILE A C 1
ATOM 558 O O . ILE A 1 71 ? 14.394 5.879 -8.836 1.00 85.88 71 ILE A O 1
ATOM 562 N N . ARG A 1 72 ? 12.939 4.801 -7.501 1.00 88.31 72 ARG A N 1
ATOM 563 C CA . ARG A 1 72 ? 11.807 5.698 -7.767 1.00 88.31 72 ARG A CA 1
ATOM 564 C C . ARG A 1 72 ? 10.939 5.889 -6.550 1.00 88.31 72 ARG A C 1
ATOM 566 O O . ARG A 1 72 ? 10.763 4.957 -5.770 1.00 88.31 72 ARG A O 1
ATOM 573 N N . THR A 1 73 ? 10.312 7.057 -6.497 1.00 92.31 73 THR A N 1
ATOM 574 C CA . THR A 1 73 ? 9.303 7.401 -5.504 1.00 92.31 73 THR A CA 1
ATOM 575 C C . THR A 1 73 ? 8.194 8.226 -6.132 1.00 92.31 73 THR A C 1
ATOM 577 O O . THR A 1 73 ? 8.457 9.209 -6.820 1.00 92.31 73 THR A O 1
ATOM 580 N N . GLN A 1 74 ? 6.943 7.871 -5.843 1.00 93.69 74 GLN A N 1
ATOM 581 C CA . GLN A 1 74 ? 5.779 8.656 -6.248 1.00 93.69 74 GLN A CA 1
ATOM 582 C C . GLN A 1 74 ? 4.690 8.618 -5.175 1.00 93.69 74 GLN A C 1
ATOM 584 O O . GLN A 1 74 ? 4.547 7.649 -4.428 1.00 93.69 74 GLN A O 1
ATOM 589 N N . LYS A 1 75 ? 3.912 9.702 -5.091 1.00 95.50 75 LYS A N 1
ATOM 590 C CA . LYS A 1 75 ? 2.721 9.776 -4.244 1.00 95.50 75 LYS A CA 1
ATOM 591 C C . LYS A 1 75 ? 1.460 9.549 -5.069 1.00 95.50 75 LYS A C 1
ATOM 593 O O . LYS A 1 75 ? 1.245 10.243 -6.058 1.00 95.50 75 LYS A O 1
ATOM 598 N N . PHE A 1 76 ? 0.597 8.663 -4.593 1.00 94.88 76 PHE A N 1
ATOM 599 C CA . PHE A 1 76 ? -0.689 8.349 -5.208 1.00 94.88 76 PHE A CA 1
ATOM 600 C C . PHE A 1 76 ? -1.844 8.762 -4.303 1.00 94.88 76 PHE A C 1
ATOM 602 O O . PHE A 1 76 ? -1.758 8.671 -3.073 1.00 94.88 76 PHE A O 1
ATOM 609 N N . LYS A 1 77 ? -2.939 9.220 -4.918 1.00 94.06 77 LYS A N 1
ATOM 610 C CA . LYS A 1 77 ? -4.201 9.430 -4.204 1.00 94.06 77 LYS A CA 1
ATOM 611 C C . LYS A 1 77 ? -4.764 8.081 -3.776 1.00 94.06 77 LYS A C 1
ATOM 613 O O . LYS A 1 77 ? -4.699 7.108 -4.526 1.00 94.06 77 LYS A O 1
ATOM 618 N N . VAL A 1 78 ? -5.332 8.047 -2.579 1.00 95.12 78 VAL A N 1
ATOM 619 C CA . VAL A 1 78 ? -5.952 6.846 -2.026 1.00 95.12 78 VAL A CA 1
ATOM 620 C C . VAL A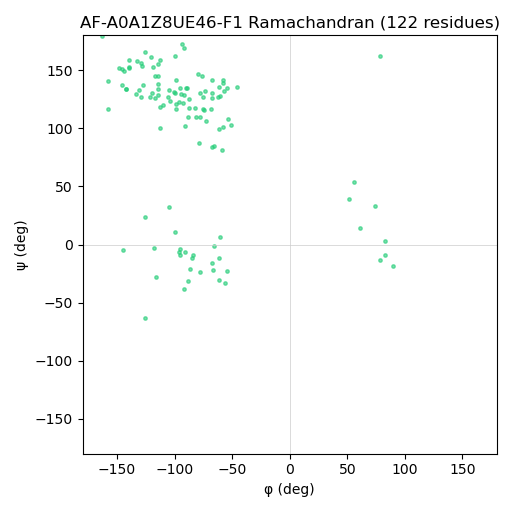 1 78 ? -7.465 6.979 -2.100 1.00 95.12 78 VAL A C 1
ATOM 622 O O . VAL A 1 78 ? -8.025 7.991 -1.684 1.00 95.12 78 VAL A O 1
ATOM 625 N N . ARG A 1 79 ? -8.131 5.929 -2.581 1.00 94.94 79 ARG A N 1
ATOM 626 C CA . ARG A 1 79 ? -9.573 5.742 -2.425 1.00 94.94 79 ARG A CA 1
ATOM 627 C C . ARG A 1 79 ? -9.820 4.832 -1.230 1.00 94.94 79 ARG A C 1
ATOM 629 O O . ARG A 1 79 ? -9.326 3.706 -1.194 1.00 94.94 79 ARG A O 1
ATOM 636 N N . LEU A 1 80 ? -10.578 5.312 -0.253 1.00 93.81 80 LEU A N 1
ATOM 637 C CA . LEU A 1 80 ? -11.027 4.484 0.860 1.00 93.81 80 LEU A CA 1
ATOM 638 C C . LEU A 1 80 ? -12.260 3.697 0.424 1.00 93.81 80 LEU A C 1
ATOM 640 O O . LEU A 1 80 ? -13.285 4.294 0.109 1.00 93.81 80 LEU A O 1
ATOM 644 N N . ASP A 1 81 ? -12.162 2.370 0.413 1.00 92.25 81 ASP A N 1
ATOM 645 C CA . ASP A 1 81 ? -13.319 1.508 0.153 1.00 92.25 81 ASP A CA 1
ATOM 646 C C . ASP A 1 81 ? -14.059 1.190 1.468 1.00 92.25 81 ASP A C 1
ATOM 648 O O . ASP A 1 81 ? -15.270 0.991 1.478 1.00 92.25 81 ASP A O 1
ATOM 652 N N . SER A 1 82 ? -13.337 1.125 2.597 1.00 92.19 82 SER A N 1
ATOM 653 C CA . SER A 1 82 ? -13.902 0.959 3.944 1.00 92.19 82 SER A CA 1
ATOM 654 C C . SER A 1 82 ? -12.887 1.333 5.035 1.00 92.19 82 SER A C 1
ATOM 656 O O . SER A 1 82 ? -11.723 1.609 4.753 1.00 92.19 82 SER A O 1
ATOM 658 N N . LYS A 1 83 ? -13.276 1.231 6.315 1.00 91.50 83 LYS A N 1
ATOM 659 C CA . LYS A 1 83 ? -12.345 1.376 7.456 1.00 91.50 83 LYS A CA 1
ATOM 660 C C . LYS A 1 83 ? -11.217 0.326 7.500 1.00 91.50 83 LYS A C 1
ATOM 662 O O . LYS A 1 83 ? -10.265 0.489 8.261 1.00 91.50 83 LYS A O 1
ATOM 667 N N . TYR A 1 84 ? -11.307 -0.732 6.691 1.00 93.06 84 TYR A N 1
ATOM 668 C CA . TYR A 1 84 ? -10.334 -1.830 6.629 1.00 93.06 84 TYR A CA 1
ATOM 669 C C . TYR A 1 84 ? -9.652 -1.973 5.270 1.00 93.06 84 TYR A C 1
ATOM 671 O O . TYR A 1 84 ? -8.810 -2.857 5.118 1.00 93.06 84 TYR A O 1
ATOM 679 N N . GLN A 1 85 ? -10.030 -1.160 4.282 1.00 94.81 85 GLN A N 1
ATOM 680 C CA . GLN A 1 85 ? -9.592 -1.345 2.907 1.00 94.81 85 GLN A CA 1
ATOM 681 C C . GLN A 1 85 ? -9.403 -0.019 2.188 1.00 94.81 85 GLN A C 1
ATOM 683 O O . GLN A 1 85 ? -10.258 0.867 2.247 1.00 94.81 85 GLN A O 1
ATOM 688 N N . TYR A 1 86 ? -8.314 0.068 1.437 1.00 95.50 86 TYR A N 1
ATOM 689 C CA . TYR A 1 86 ? -8.058 1.182 0.544 1.00 95.50 86 TYR A CA 1
ATOM 690 C C . TYR A 1 86 ? -7.461 0.709 -0.781 1.00 95.50 86 TYR A C 1
ATOM 692 O O . TYR A 1 86 ? -6.886 -0.381 -0.869 1.00 95.50 86 TYR A O 1
ATOM 700 N N . ARG A 1 87 ? -7.598 1.549 -1.809 1.00 96.75 87 ARG A N 1
ATOM 701 C CA . ARG A 1 87 ? -7.016 1.344 -3.135 1.00 96.75 87 ARG A CA 1
ATOM 702 C C . ARG A 1 87 ? -6.233 2.552 -3.606 1.00 96.75 87 ARG A C 1
ATOM 704 O O . ARG A 1 87 ? -6.522 3.684 -3.221 1.00 96.75 87 ARG A O 1
ATOM 711 N N . PHE A 1 88 ? -5.271 2.299 -4.477 1.00 95.81 88 PHE A N 1
ATOM 712 C CA . PHE A 1 88 ? -4.587 3.321 -5.254 1.00 95.81 88 PHE A CA 1
ATOM 713 C C . PHE A 1 88 ? -4.177 2.731 -6.605 1.00 95.81 88 PHE A C 1
ATOM 715 O O . PHE A 1 88 ? -3.979 1.522 -6.735 1.00 95.81 88 PHE A O 1
ATOM 722 N N . ILE A 1 89 ? -4.079 3.588 -7.614 1.00 95.19 89 ILE A N 1
ATOM 723 C CA . ILE A 1 89 ? -3.682 3.195 -8.965 1.00 95.19 89 ILE A CA 1
ATOM 724 C C . ILE A 1 89 ? -2.238 3.641 -9.162 1.00 95.19 89 ILE A C 1
ATOM 726 O O . ILE A 1 89 ? -1.936 4.820 -9.001 1.00 95.19 89 ILE A O 1
ATOM 730 N N . LEU A 1 90 ? -1.366 2.694 -9.498 1.00 91.81 90 LEU A N 1
ATOM 731 C CA . LEU A 1 90 ? -0.028 2.965 -10.002 1.00 91.81 90 LEU A CA 1
ATOM 732 C C . LEU A 1 90 ? -0.164 3.357 -11.477 1.00 91.81 90 LEU A C 1
ATOM 734 O O . LEU A 1 90 ? -0.506 2.516 -12.309 1.00 91.81 90 LEU A O 1
ATOM 738 N N . ASP A 1 91 ? 0.064 4.628 -11.796 1.00 90.38 91 ASP A N 1
ATOM 739 C CA . ASP A 1 91 ? -0.060 5.181 -13.151 1.00 90.38 91 ASP A CA 1
ATOM 740 C C . ASP A 1 91 ? 1.202 5.908 -13.643 1.00 90.38 91 ASP A C 1
ATOM 742 O O . ASP A 1 91 ? 1.130 6.734 -14.553 1.00 90.38 91 ASP A O 1
ATOM 746 N N . HIS A 1 92 ? 2.369 5.569 -13.086 1.00 85.19 92 HIS A N 1
ATOM 747 C CA . HIS A 1 92 ? 3.649 6.129 -13.522 1.00 85.19 92 HIS A CA 1
ATOM 748 C C . HIS A 1 92 ? 3.935 5.776 -15.003 1.00 85.19 92 HIS A C 1
ATOM 750 O O . HIS A 1 92 ? 3.779 4.611 -15.374 1.00 85.19 92 HIS A O 1
ATOM 756 N N . PRO A 1 93 ? 4.397 6.722 -15.851 1.00 84.38 93 PRO A N 1
ATOM 757 C CA . PRO A 1 93 ? 4.599 6.496 -17.293 1.00 84.38 93 PRO A CA 1
ATOM 758 C C . PRO A 1 93 ? 5.530 5.328 -17.633 1.00 84.38 93 PRO A C 1
ATOM 760 O O . PRO A 1 93 ? 5.354 4.652 -18.640 1.00 84.38 93 PRO A O 1
ATOM 763 N N . GLU A 1 94 ? 6.522 5.105 -16.778 1.00 83.31 94 GLU A N 1
ATOM 764 C CA . GLU A 1 94 ? 7.543 4.070 -16.941 1.00 83.31 94 GLU A CA 1
ATOM 765 C C . GLU A 1 94 ? 7.266 2.802 -16.116 1.00 83.31 94 GLU A C 1
ATOM 767 O O . GLU A 1 94 ? 8.146 1.957 -15.973 1.00 83.31 94 GLU A O 1
ATOM 772 N N . GLU A 1 95 ? 6.072 2.679 -15.533 1.00 84.06 95 GLU A N 1
ATOM 773 C CA . GLU A 1 95 ? 5.637 1.480 -14.817 1.00 84.06 95 GLU A CA 1
ATOM 774 C C . GLU A 1 95 ? 4.400 0.886 -15.484 1.00 84.06 95 GLU A C 1
ATOM 776 O O . GLU A 1 95 ? 3.574 1.576 -16.088 1.00 84.06 95 GLU A O 1
ATOM 781 N N . LYS A 1 96 ? 4.224 -0.429 -15.343 1.00 84.81 96 LYS A N 1
ATOM 782 C CA . LYS A 1 96 ? 2.985 -1.063 -15.786 1.00 84.81 96 LYS A CA 1
ATOM 783 C C . LYS A 1 96 ? 1.839 -0.578 -14.902 1.00 84.81 96 LYS A C 1
ATOM 785 O O . LYS A 1 96 ? 1.882 -0.747 -13.684 1.00 84.81 96 LYS A O 1
ATOM 790 N N . LYS A 1 97 ? 0.786 -0.046 -15.529 1.00 89.81 97 LYS A N 1
ATOM 791 C CA . LYS A 1 97 ? -0.425 0.352 -14.807 1.00 89.81 97 LYS A CA 1
ATOM 792 C C . LYS A 1 97 ? -0.980 -0.811 -13.988 1.00 89.81 97 LYS A C 1
ATOM 794 O O . LYS A 1 97 ? -1.112 -1.933 -14.489 1.00 89.81 97 LYS A O 1
ATOM 799 N N . GLY A 1 98 ? -1.338 -0.526 -12.743 1.00 91.81 98 GLY A N 1
ATOM 800 C CA . GLY A 1 98 ? -1.894 -1.520 -11.836 1.00 91.81 98 GLY A CA 1
ATOM 801 C C . GLY A 1 98 ? -2.705 -0.888 -10.720 1.00 91.81 98 GLY A C 1
ATOM 802 O O . GLY A 1 98 ? -2.337 0.153 -10.184 1.00 91.81 98 GLY A O 1
ATOM 803 N N . GLU A 1 99 ? -3.817 -1.518 -10.363 1.00 95.62 99 GLU A N 1
ATOM 804 C CA . GLU A 1 99 ? -4.585 -1.158 -9.178 1.00 95.62 99 GLU A CA 1
ATOM 805 C C . GLU A 1 99 ? -4.123 -2.014 -8.000 1.00 95.62 99 GLU A C 1
ATOM 807 O O . GLU A 1 99 ? -4.209 -3.246 -8.035 1.00 95.62 99 GLU A O 1
ATOM 812 N N . PHE A 1 100 ? -3.665 -1.351 -6.944 1.00 94.88 100 PHE A N 1
ATOM 813 C CA . PHE A 1 100 ? -3.379 -1.991 -5.673 1.00 94.88 100 PHE A CA 1
ATOM 814 C C . PHE A 1 100 ? -4.579 -1.864 -4.744 1.00 94.88 100 PHE A C 1
ATOM 816 O O . PHE A 1 100 ? -5.136 -0.780 -4.567 1.00 94.88 100 PHE A O 1
ATOM 823 N N . MET A 1 101 ? -4.931 -2.970 -4.096 1.00 96.12 101 MET A N 1
ATOM 824 C CA . MET A 1 101 ? -5.894 -3.012 -3.003 1.00 96.12 101 MET A CA 1
ATOM 825 C C . MET A 1 101 ? -5.217 -3.573 -1.760 1.00 96.12 101 MET A C 1
ATOM 827 O O . MET A 1 101 ? -4.656 -4.667 -1.785 1.00 96.12 101 MET A O 1
ATOM 831 N N . VAL A 1 102 ? -5.313 -2.837 -0.659 1.00 93.94 102 VAL A N 1
ATOM 832 C CA . VAL A 1 102 ? -4.772 -3.235 0.640 1.00 93.94 102 VAL A CA 1
ATOM 833 C C . VAL A 1 102 ? -5.934 -3.437 1.594 1.00 93.94 102 VAL A C 1
ATOM 835 O O . VAL A 1 102 ? -6.802 -2.573 1.712 1.00 93.94 102 VAL A O 1
ATOM 838 N N . SER A 1 103 ? -5.963 -4.587 2.260 1.00 92.94 103 SER A N 1
ATOM 839 C CA . SER A 1 103 ? -7.026 -4.980 3.179 1.00 92.94 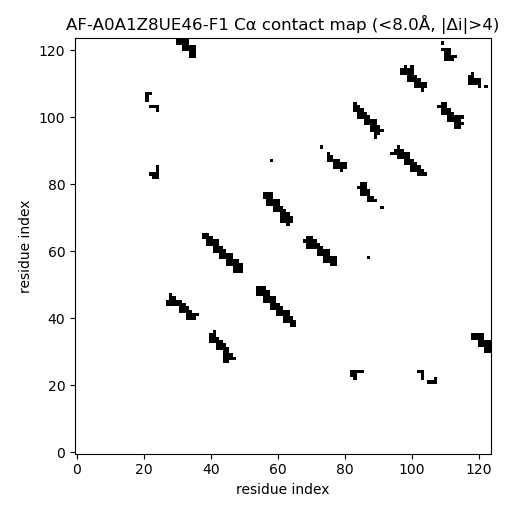103 SER A CA 1
ATOM 840 C C . SER A 1 103 ? -6.431 -5.532 4.470 1.00 92.94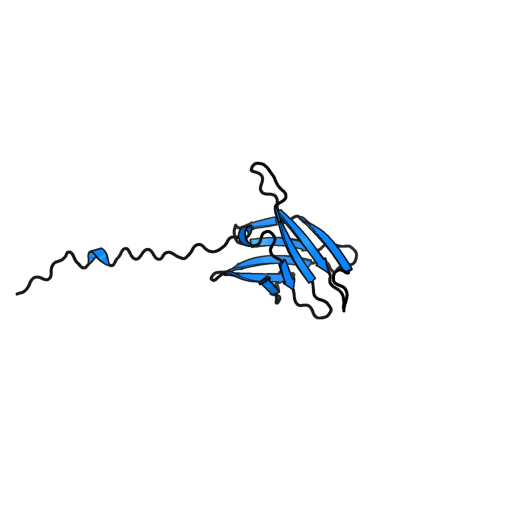 103 SER A C 1
ATOM 842 O O . SER A 1 103 ? -5.586 -6.424 4.433 1.00 92.94 103 SER A O 1
ATOM 844 N N . ILE A 1 104 ? -6.885 -5.033 5.618 1.00 89.31 104 ILE A N 1
ATOM 845 C CA . ILE A 1 104 ? -6.577 -5.630 6.926 1.00 89.31 104 ILE A CA 1
ATOM 846 C C . ILE A 1 104 ? -7.631 -6.683 7.197 1.00 89.31 104 ILE A C 1
ATOM 848 O O . ILE A 1 104 ? -8.787 -6.306 7.299 1.00 89.31 104 ILE A O 1
ATOM 852 N N . PHE A 1 105 ? -7.279 -7.957 7.329 1.00 82.94 105 PHE A N 1
ATOM 853 C CA . PHE A 1 105 ? -8.189 -9.059 7.659 1.00 82.94 105 PHE A CA 1
ATOM 854 C C . PHE A 1 105 ? -8.218 -9.335 9.175 1.00 82.94 105 PHE A C 1
ATOM 856 O O . PHE A 1 105 ? -7.437 -8.759 9.926 1.00 82.94 105 PHE A O 1
ATOM 863 N N . ASN A 1 106 ? -9.112 -10.214 9.639 1.00 73.88 106 ASN A N 1
ATOM 864 C CA . ASN A 1 106 ? -9.143 -10.626 11.050 1.00 73.88 106 ASN A CA 1
ATOM 865 C C . ASN A 1 106 ? -7.795 -11.238 11.486 1.00 73.88 106 ASN A C 1
ATOM 867 O O . ASN A 1 106 ? -7.181 -11.988 10.719 1.00 73.88 106 ASN A O 1
ATOM 871 N N . GLY A 1 107 ? -7.372 -10.934 12.719 1.00 70.62 107 GLY A N 1
ATOM 872 C CA . GLY A 1 107 ? -6.067 -11.333 13.259 1.00 70.62 107 GLY A CA 1
ATOM 873 C C . GLY A 1 107 ? -4.901 -10.528 12.679 1.00 70.62 107 GLY A C 1
ATOM 874 O O . GLY A 1 107 ? -3.842 -11.095 12.438 1.00 70.62 107 GLY A O 1
ATOM 875 N N . ASP A 1 108 ? -5.137 -9.251 12.373 1.00 75.25 108 ASP A N 1
ATOM 876 C CA . ASP A 1 108 ? -4.146 -8.240 11.964 1.00 75.25 108 ASP A CA 1
ATOM 877 C C . ASP A 1 108 ? -3.383 -8.551 10.669 1.00 75.25 108 ASP A C 1
ATOM 879 O O . ASP A 1 108 ? -2.401 -7.898 10.317 1.00 75.25 108 ASP A O 1
ATOM 883 N N . LYS A 1 109 ? -3.875 -9.524 9.897 1.00 86.56 109 LYS A N 1
ATOM 884 C CA . LYS A 1 109 ? -3.250 -9.954 8.646 1.00 86.56 109 LYS A CA 1
ATOM 885 C C . LYS A 1 109 ? -3.495 -8.930 7.549 1.00 86.56 109 LYS A C 1
ATOM 887 O O . LYS A 1 109 ? -4.624 -8.769 7.084 1.00 86.56 109 LYS A O 1
ATOM 892 N N . ILE A 1 110 ? -2.427 -8.309 7.067 1.00 89.44 110 ILE A N 1
ATOM 893 C CA . ILE A 1 110 ? -2.464 -7.443 5.890 1.00 89.44 110 ILE A CA 1
ATOM 894 C C . ILE A 1 110 ? -2.491 -8.327 4.637 1.00 89.44 110 ILE A C 1
ATOM 896 O O . ILE A 1 110 ? -1.715 -9.271 4.490 1.00 89.44 110 ILE A O 1
ATOM 900 N N . LYS A 1 111 ? -3.419 -8.045 3.725 1.00 91.88 111 LYS A N 1
ATOM 901 C CA . LYS A 1 111 ? -3.490 -8.661 2.400 1.00 91.88 111 LYS A CA 1
ATOM 902 C C . LYS A 1 111 ? -3.370 -7.572 1.352 1.00 91.88 111 LYS A C 1
ATOM 904 O O . LYS A 1 111 ? -4.105 -6.585 1.397 1.00 91.88 111 LYS A O 1
ATOM 909 N N . VAL A 1 112 ? -2.481 -7.790 0.395 1.00 92.81 112 VAL A N 1
ATOM 910 C CA . VAL A 1 112 ? -2.291 -6.901 -0.746 1.00 92.81 112 VAL A CA 1
ATOM 911 C C . VAL A 1 112 ? -2.699 -7.643 -2.008 1.00 92.81 112 VAL A C 1
ATOM 913 O O . VAL A 1 112 ? -2.421 -8.833 -2.163 1.00 92.81 112 VAL A O 1
ATOM 916 N N . TYR A 1 113 ? -3.393 -6.942 -2.893 1.00 93.69 113 TYR A N 1
ATOM 917 C CA . TYR A 1 113 ? -3.820 -7.447 -4.184 1.00 93.69 113 TYR A CA 1
ATOM 918 C C . TYR A 1 113 ? -3.377 -6.476 -5.269 1.00 93.69 113 TYR A C 1
ATOM 920 O O . TYR A 1 113 ? -3.545 -5.268 -5.110 1.00 93.69 113 TYR A O 1
ATOM 928 N N . LEU A 1 114 ? -2.863 -7.011 -6.370 1.00 92.44 114 LEU A N 1
ATOM 929 C CA . LEU A 1 114 ? -2.557 -6.281 -7.592 1.00 92.44 114 LEU A CA 1
ATOM 930 C C . LEU A 1 114 ? -3.511 -6.762 -8.682 1.00 92.44 114 LEU A C 1
ATOM 932 O O . LEU A 1 114 ? -3.521 -7.945 -9.018 1.00 92.44 114 LEU A O 1
ATOM 936 N N . ASN A 1 115 ? -4.335 -5.858 -9.214 1.00 93.62 115 ASN A N 1
ATOM 937 C CA . ASN A 1 115 ? -5.345 -6.168 -10.234 1.00 93.62 115 ASN A CA 1
ATOM 938 C C . ASN A 1 115 ? -6.249 -7.357 -9.843 1.00 93.62 115 ASN A C 1
ATOM 940 O O . ASN A 1 115 ? -6.563 -8.217 -10.661 1.00 93.62 115 ASN A O 1
ATOM 944 N N . GLY A 1 116 ? -6.626 -7.438 -8.563 1.00 91.00 116 GLY A N 1
ATOM 945 C CA . GLY A 1 116 ? -7.464 -8.515 -8.021 1.00 91.00 116 GLY A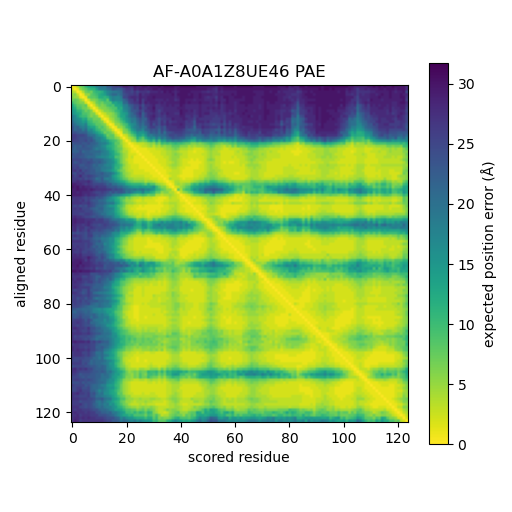 CA 1
ATOM 946 C C . GLY A 1 116 ? -6.724 -9.810 -7.658 1.00 91.00 116 GLY A C 1
ATOM 947 O O . GLY A 1 116 ? -7.301 -10.657 -6.978 1.00 91.00 116 GLY A O 1
ATOM 948 N N . VAL A 1 117 ? -5.446 -9.956 -8.018 1.00 91.12 117 VAL A N 1
ATOM 949 C CA . VAL A 1 117 ? -4.622 -11.119 -7.655 1.00 91.12 117 VAL A CA 1
ATOM 950 C C . VAL A 1 117 ? -3.888 -10.840 -6.349 1.00 91.12 117 VAL A C 1
ATOM 952 O O . VAL A 1 117 ? -3.232 -9.810 -6.212 1.00 91.12 117 VAL A O 1
ATOM 955 N N . ARG A 1 118 ? -3.990 -11.747 -5.371 1.00 90.75 118 ARG A N 1
ATOM 956 C CA . ARG A 1 118 ? -3.280 -11.609 -4.093 1.00 90.75 118 ARG A CA 1
ATOM 957 C C . ARG A 1 118 ? -1.775 -11.755 -4.315 1.00 90.75 118 ARG A C 1
ATOM 959 O O . ARG A 1 118 ? -1.346 -12.738 -4.910 1.00 90.75 118 ARG A O 1
ATOM 966 N N . ILE A 1 119 ? -1.000 -10.819 -3.778 1.00 89.12 119 ILE A N 1
ATOM 967 C CA . ILE A 1 119 ? 0.465 -10.850 -3.806 1.00 89.12 119 ILE A CA 1
ATOM 968 C C . ILE A 1 119 ? 1.024 -11.002 -2.392 1.00 89.12 119 ILE A C 1
ATOM 970 O O . ILE A 1 119 ? 0.351 -10.673 -1.406 1.00 89.12 119 ILE A O 1
ATOM 974 N N . TYR A 1 120 ? 2.240 -11.534 -2.299 1.00 82.88 120 TYR A N 1
ATOM 975 C CA . TYR A 1 120 ? 2.957 -11.626 -1.035 1.00 82.88 120 TYR A CA 1
ATOM 976 C C . TYR A 1 120 ? 3.452 -10.245 -0.628 1.00 82.88 120 TYR A C 1
ATOM 978 O O . TYR A 1 120 ? 3.981 -9.480 -1.435 1.00 82.88 120 TYR A O 1
ATOM 986 N N . ALA A 1 121 ? 3.201 -9.920 0.631 1.00 80.31 121 ALA A N 1
ATOM 987 C CA . ALA A 1 121 ? 3.577 -8.659 1.221 1.00 80.31 121 ALA A CA 1
ATOM 988 C C . ALA A 1 121 ? 4.029 -8.914 2.652 1.00 80.31 121 ALA A C 1
ATOM 990 O O . ALA A 1 121 ? 3.336 -9.625 3.386 1.00 80.31 121 ALA A O 1
ATOM 991 N N . ASP A 1 122 ? 5.151 -8.316 3.025 1.00 75.44 122 ASP A N 1
ATOM 992 C CA . ASP A 1 122 ? 5.630 -8.283 4.398 1.00 75.44 122 ASP A CA 1
ATOM 993 C C . ASP A 1 122 ? 5.292 -6.922 5.020 1.00 75.44 122 ASP A C 1
ATOM 995 O O . ASP A 1 122 ? 5.480 -5.865 4.409 1.00 75.44 122 ASP A O 1
ATOM 999 N N . GLY A 1 123 ? 4.712 -6.952 6.215 1.00 60.69 123 GLY A N 1
ATOM 1000 C CA . GLY A 1 123 ? 4.287 -5.764 6.942 1.00 60.69 123 GLY A CA 1
ATOM 1001 C C . GLY A 1 123 ? 5.148 -5.592 8.180 1.00 60.69 123 GLY A C 1
ATOM 1002 O O . GLY A 1 123 ? 4.864 -6.237 9.184 1.00 60.69 123 GLY A O 1
ATOM 1003 N N . ASN A 1 124 ? 6.144 -4.705 8.107 1.00 50.78 124 ASN A N 1
ATOM 1004 C CA . ASN A 1 124 ? 6.944 -4.281 9.262 1.00 50.78 124 ASN A CA 1
ATOM 1005 C C . ASN A 1 124 ? 6.373 -2.997 9.887 1.00 50.78 124 ASN A C 1
ATOM 1007 O O . ASN A 1 124 ? 6.101 -2.020 9.143 1.00 50.78 124 ASN A O 1
#

Solvent-accessible surface area (backbone atoms only — not comparable to full-atom values): 7392 Å² total; per-residue (Å²): 135,86,78,76,74,84,72,65,72,71,73,70,76,72,70,71,80,73,71,69,84,74,67,39,55,75,76,40,49,76,33,46,36,36,32,73,53,101,75,45,32,36,35,38,26,39,39,78,72,48,67,94,89,48,87,41,49,32,32,43,36,34,37,34,36,86,94,37,92,63,74,43,77,50,77,32,69,50,47,76,79,49,71,34,28,39,31,37,61,49,72,53,92,93,48,82,73,42,43,37,38,42,35,50,45,87,88,77,40,72,45,38,24,51,72,84,43,78,51,62,58,51,80,96

Foldseek 3Di:
DDDDPPPPVVVPPPPPPCLDPQQFCVVQAQWKKWFDDDFFTKIKGWHFDDDDPDGWIKIWIFDGHDVGRGPDIDIFGWDDPDRFKIWTWDDDPPDDIWIWMWGQDRPRDIWIDTNNHTGDIDID

Nearest PDB structures (foldseek):
  6qpw-assembly1_A  TM=7.263E-01  e=1.730E+00  Thermochaetoides thermophila DSM 1495
  6qpq-assembly1_A  TM=7.728E-01  e=3.089E+00  Thermochaetoides thermophila DSM 1495
  7b28-assembly7_G  TM=3.749E-01  e=2.463E-01  Rhipicephalus pulchellus
  7b28-assembly4_C  TM=3.692E-01  e=4.398E-01  Rhipicephalus pulchellus
  7b29-assembly1_A  TM=3.194E-01  e=1.730E+00  Rhipicephalus appendiculatus

Mean predicted aligned error: 10.28 Å